Protein AF-A0A1U8MP90-F1 (afdb_monomer)

Structure (mmCIF, N/CA/C/O backbone):
data_AF-A0A1U8MP90-F1
#
_entry.id   AF-A0A1U8MP90-F1
#
loop_
_atom_site.group_PDB
_atom_site.id
_atom_site.type_symbol
_atom_site.label_atom_id
_atom_site.label_alt_id
_atom_site.label_comp_id
_atom_site.label_asym_id
_atom_site.label_entity_id
_atom_site.label_seq_id
_atom_site.pdbx_PDB_ins_code
_atom_site.Cartn_x
_atom_site.Cartn_y
_atom_site.Cartn_z
_atom_site.occupancy
_atom_site.B_iso_or_equiv
_atom_site.auth_seq_id
_atom_site.auth_comp_id
_atom_site.auth_asym_id
_atom_site.auth_atom_id
_atom_site.pdbx_PDB_model_num
ATOM 1 N N . MET A 1 1 ? 10.271 16.794 -1.330 1.00 72.00 1 MET A N 1
ATOM 2 C CA . MET A 1 1 ? 11.688 16.436 -1.583 1.00 72.00 1 MET A CA 1
ATOM 3 C C . MET A 1 1 ? 11.891 14.963 -1.927 1.00 72.00 1 MET A C 1
ATOM 5 O O . MET A 1 1 ? 12.424 14.705 -2.995 1.00 72.00 1 MET A O 1
ATOM 9 N N . PHE A 1 2 ? 11.455 14.004 -1.101 1.00 81.12 2 PHE A N 1
ATOM 10 C CA . PHE A 1 2 ? 11.722 12.569 -1.332 1.00 81.12 2 PHE A CA 1
ATOM 11 C C . PHE A 1 2 ? 11.196 12.010 -2.668 1.00 81.12 2 PHE A C 1
ATOM 13 O O . PHE A 1 2 ? 11.858 11.189 -3.296 1.00 81.12 2 PHE A O 1
ATOM 20 N N . TRP A 1 3 ? 10.067 12.516 -3.166 1.00 86.94 3 TRP A N 1
ATOM 21 C CA . TRP A 1 3 ? 9.563 12.171 -4.501 1.00 86.94 3 TRP A CA 1
ATOM 22 C C . TRP A 1 3 ? 10.465 12.633 -5.642 1.00 86.94 3 TRP A C 1
ATOM 24 O O . TRP A 1 3 ? 10.719 11.878 -6.573 1.00 86.94 3 TRP A O 1
ATOM 34 N N . ILE A 1 4 ? 10.996 13.853 -5.541 1.00 86.88 4 ILE A N 1
ATOM 35 C CA . ILE A 1 4 ? 11.929 14.401 -6.532 1.00 86.88 4 ILE A CA 1
ATOM 36 C C . ILE A 1 4 ? 13.212 13.568 -6.524 1.00 86.88 4 ILE A C 1
ATOM 38 O O . ILE A 1 4 ? 13.690 13.175 -7.581 1.00 86.88 4 ILE A O 1
ATOM 42 N N . LEU A 1 5 ? 13.718 13.227 -5.335 1.00 85.19 5 LEU A N 1
ATOM 43 C CA . LEU A 1 5 ? 14.871 12.341 -5.184 1.00 85.19 5 LEU A CA 1
ATOM 44 C C . LEU A 1 5 ? 14.624 10.971 -5.835 1.00 85.19 5 LEU A C 1
ATOM 46 O O . LEU A 1 5 ? 15.476 10.484 -6.567 1.00 85.19 5 LEU A O 1
ATOM 50 N N . THR A 1 6 ? 13.444 10.386 -5.625 1.00 87.00 6 THR A N 1
ATOM 51 C CA . THR A 1 6 ? 13.071 9.102 -6.237 1.00 87.00 6 THR A CA 1
ATOM 52 C C . THR A 1 6 ? 13.090 9.179 -7.765 1.00 87.00 6 THR A C 1
ATOM 54 O O . THR A 1 6 ? 13.667 8.308 -8.409 1.00 87.00 6 THR A O 1
ATOM 57 N N . LEU A 1 7 ? 12.518 10.239 -8.349 1.00 87.75 7 LEU A N 1
ATOM 58 C CA . LEU A 1 7 ? 12.508 10.452 -9.802 1.00 87.75 7 LEU A CA 1
ATOM 59 C C . LEU A 1 7 ? 13.914 10.692 -10.371 1.00 87.75 7 LEU A C 1
ATOM 61 O O . LEU A 1 7 ? 14.209 10.261 -11.484 1.00 87.75 7 LEU A O 1
ATOM 65 N N . LEU A 1 8 ? 14.788 11.368 -9.621 1.00 87.88 8 LEU A N 1
ATOM 66 C CA . LEU A 1 8 ? 16.181 11.562 -10.019 1.00 87.88 8 LEU A CA 1
ATOM 67 C C . LEU A 1 8 ? 16.948 10.235 -10.012 1.00 87.88 8 LEU A C 1
ATOM 69 O O . LEU A 1 8 ? 17.610 9.916 -10.995 1.00 87.88 8 LEU A O 1
ATOM 73 N N . ILE A 1 9 ? 16.832 9.434 -8.951 1.00 85.62 9 ILE A N 1
ATOM 74 C CA . ILE A 1 9 ? 17.520 8.137 -8.863 1.00 85.62 9 ILE A CA 1
ATOM 75 C C . ILE A 1 9 ? 17.007 7.177 -9.948 1.00 85.62 9 ILE A C 1
ATOM 77 O O . ILE A 1 9 ? 17.822 6.532 -10.606 1.00 85.62 9 ILE A O 1
ATOM 81 N N . ASP A 1 10 ? 15.692 7.137 -10.191 1.00 88.56 10 ASP A N 1
ATOM 82 C CA . ASP A 1 10 ? 15.088 6.311 -11.248 1.00 88.56 10 ASP A CA 1
ATOM 83 C C . ASP A 1 10 ? 15.606 6.674 -12.651 1.00 88.56 10 ASP A C 1
ATOM 85 O O . ASP A 1 10 ? 15.852 5.798 -13.482 1.00 88.56 10 ASP A O 1
ATOM 89 N N . ARG A 1 11 ? 15.821 7.972 -12.911 1.00 86.62 11 ARG A N 1
ATOM 90 C CA . ARG A 1 11 ? 16.268 8.458 -14.222 1.00 86.62 11 ARG A CA 1
ATOM 91 C C . A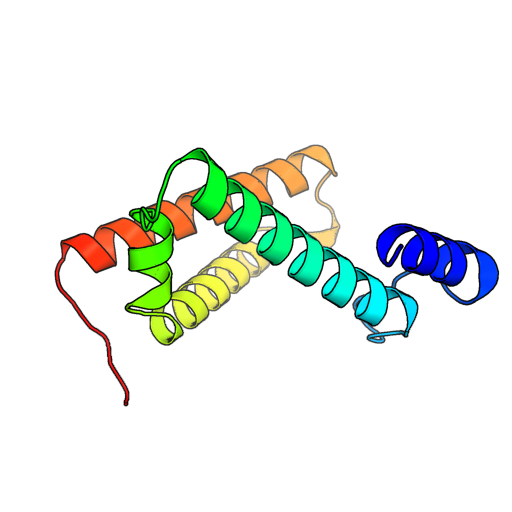RG A 1 11 ? 17.779 8.369 -14.437 1.00 86.62 11 ARG A C 1
ATOM 93 O O . ARG A 1 11 ? 18.195 8.128 -15.568 1.00 86.62 11 ARG A O 1
ATOM 100 N N . TYR A 1 12 ? 18.583 8.621 -13.403 1.00 87.00 12 TYR A N 1
ATOM 101 C CA . TYR A 1 12 ? 20.040 8.776 -13.526 1.00 87.00 12 TYR A CA 1
ATOM 102 C C . TYR A 1 12 ? 20.854 7.568 -13.053 1.00 87.00 12 TYR A C 1
ATOM 104 O O . TYR A 1 12 ? 21.980 7.409 -13.514 1.00 87.00 12 TYR A O 1
ATOM 112 N N . VAL A 1 13 ? 20.327 6.746 -12.140 1.00 87.38 13 VAL A N 1
ATOM 113 C CA . VAL A 1 13 ? 21.064 5.610 -11.560 1.00 87.38 13 VAL A CA 1
ATOM 114 C C . VAL A 1 13 ? 20.524 4.303 -12.127 1.00 87.38 13 VAL A C 1
ATOM 116 O O . VAL A 1 13 ? 21.193 3.653 -12.923 1.00 87.38 13 VAL A O 1
ATOM 119 N N . GLU A 1 14 ? 19.297 3.933 -11.758 1.00 86.19 14 GLU A N 1
ATOM 120 C CA . GLU A 1 14 ? 18.683 2.660 -12.135 1.00 86.19 14 GLU A CA 1
ATOM 121 C C . GLU A 1 14 ? 17.158 2.747 -12.080 1.00 86.19 14 GLU A C 1
ATOM 123 O O . GLU A 1 14 ? 16.600 3.301 -11.133 1.00 86.19 14 GLU A O 1
ATOM 128 N N . ARG A 1 15 ? 16.477 2.098 -13.034 1.00 83.94 15 ARG A N 1
ATOM 129 C CA . ARG A 1 15 ? 15.010 1.996 -13.023 1.00 83.94 15 ARG A CA 1
ATOM 130 C C . ARG A 1 15 ? 14.510 1.251 -11.791 1.00 83.94 15 ARG A C 1
ATOM 132 O O . ARG A 1 15 ? 15.094 0.241 -11.397 1.00 83.94 15 ARG A O 1
ATOM 139 N N . ILE A 1 16 ? 13.381 1.680 -11.236 1.00 85.81 16 ILE A N 1
ATOM 140 C CA . ILE A 1 16 ? 12.745 1.031 -10.083 1.00 85.81 16 ILE A CA 1
ATOM 141 C C . ILE A 1 16 ? 12.487 -0.454 -10.377 1.00 85.81 16 ILE A C 1
ATOM 143 O O . ILE A 1 16 ? 11.706 -0.812 -11.262 1.00 85.81 16 ILE A O 1
ATOM 147 N N . SER A 1 17 ? 13.115 -1.333 -9.593 1.00 87.62 17 SER A N 1
ATOM 148 C CA . SER A 1 17 ? 12.947 -2.781 -9.719 1.00 87.62 17 SER A CA 1
ATOM 149 C C . SER A 1 17 ? 12.585 -3.412 -8.384 1.00 87.62 17 SER A C 1
ATOM 151 O O . SER A 1 17 ? 13.395 -3.499 -7.461 1.00 87.62 17 SER A O 1
ATOM 153 N N . ARG A 1 18 ? 11.361 -3.945 -8.319 1.00 83.69 18 ARG A N 1
ATOM 154 C CA . ARG A 1 18 ? 10.848 -4.681 -7.154 1.00 83.69 18 ARG A CA 1
ATOM 155 C C . ARG A 1 18 ? 11.608 -5.984 -6.883 1.00 83.69 18 ARG A C 1
ATOM 157 O O . ARG A 1 18 ? 11.614 -6.447 -5.753 1.00 83.69 18 ARG A O 1
ATOM 164 N N . ARG A 1 19 ? 12.231 -6.586 -7.906 1.00 87.19 19 ARG A N 1
ATOM 165 C CA . ARG A 1 19 ? 12.907 -7.895 -7.795 1.00 87.19 19 ARG A CA 1
ATOM 166 C C . ARG A 1 19 ? 14.279 -7.806 -7.128 1.00 87.19 19 ARG A C 1
ATOM 168 O O . ARG A 1 19 ? 14.666 -8.732 -6.434 1.00 87.19 19 ARG A O 1
ATOM 175 N N . ILE A 1 20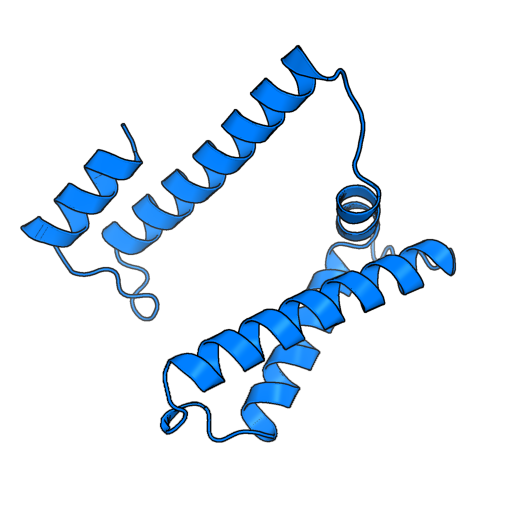 ? 15.001 -6.711 -7.363 1.00 85.81 20 ILE A N 1
ATOM 176 C CA . ILE A 1 20 ? 16.376 -6.506 -6.871 1.00 85.81 20 ILE A CA 1
ATOM 177 C C . ILE A 1 20 ? 16.372 -5.636 -5.601 1.00 85.81 20 ILE A C 1
ATOM 179 O O . ILE A 1 20 ? 17.379 -5.552 -4.911 1.00 85.81 20 ILE A O 1
ATOM 183 N N . CYS A 1 21 ? 15.227 -5.023 -5.262 1.00 86.38 21 CYS A N 1
ATOM 184 C CA . CYS A 1 21 ? 15.097 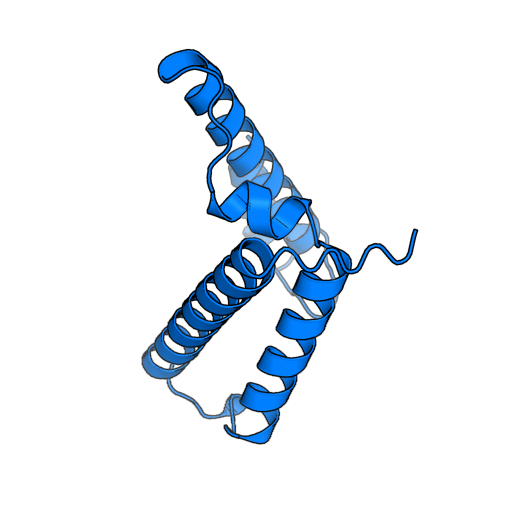-4.090 -4.141 1.00 86.38 21 CYS A CA 1
ATOM 185 C C . CYS A 1 21 ? 16.150 -2.968 -4.221 1.00 86.38 21 CYS A C 1
ATOM 187 O O . CYS A 1 21 ? 16.882 -2.695 -3.272 1.00 86.38 21 CYS A O 1
ATOM 189 N N . ASN A 1 22 ? 16.276 -2.353 -5.399 1.00 91.25 22 ASN A N 1
ATOM 190 C CA . ASN A 1 22 ? 17.317 -1.361 -5.644 1.00 91.25 22 ASN A CA 1
ATOM 191 C C . ASN A 1 22 ? 17.069 -0.034 -4.905 1.00 91.25 22 ASN A C 1
ATOM 193 O O . ASN A 1 22 ? 15.993 0.213 -4.358 1.00 91.25 22 ASN A O 1
ATOM 197 N N . LEU A 1 23 ? 18.068 0.855 -4.915 1.00 88.31 23 LEU A N 1
ATOM 198 C CA . LEU A 1 23 ? 18.007 2.141 -4.210 1.00 88.31 23 LEU A CA 1
ATOM 199 C C . LEU A 1 23 ? 16.790 2.987 -4.622 1.00 88.31 23 LEU A C 1
ATOM 201 O O . LEU A 1 23 ? 16.141 3.598 -3.768 1.00 88.31 23 LEU A O 1
ATOM 205 N N . ALA A 1 24 ? 16.454 2.998 -5.916 1.00 88.75 24 ALA A N 1
ATOM 206 C CA . ALA A 1 24 ? 15.280 3.696 -6.433 1.00 88.75 24 ALA A CA 1
ATOM 207 C C . ALA A 1 24 ? 13.985 3.150 -5.809 1.00 88.75 24 ALA A C 1
ATOM 209 O O . ALA A 1 24 ? 13.140 3.923 -5.358 1.00 88.75 24 ALA A O 1
ATOM 210 N N . TYR A 1 25 ? 13.859 1.822 -5.712 1.00 89.62 25 TYR A N 1
ATOM 211 C CA . TYR A 1 25 ? 12.720 1.171 -5.071 1.00 89.62 25 TYR A CA 1
ATOM 212 C C . TYR A 1 25 ? 12.618 1.507 -3.579 1.00 89.62 25 TYR A C 1
ATOM 214 O O . TYR A 1 25 ? 11.546 1.895 -3.119 1.00 89.62 25 TYR A O 1
ATOM 222 N N . VAL A 1 26 ? 13.720 1.427 -2.825 1.00 91.00 26 VAL A N 1
ATOM 223 C CA . VAL A 1 26 ? 13.721 1.763 -1.389 1.00 91.00 26 VAL A CA 1
ATOM 224 C C . VAL A 1 26 ? 13.308 3.219 -1.171 1.00 91.00 26 VAL A C 1
ATOM 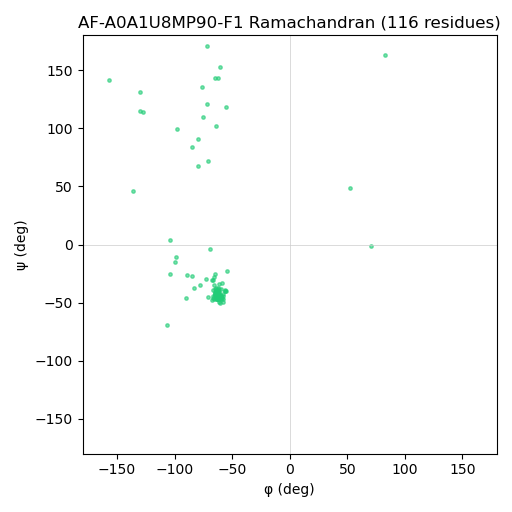226 O O . VAL A 1 26 ? 12.439 3.502 -0.347 1.00 91.00 26 VAL A O 1
ATOM 229 N N . THR A 1 27 ? 13.871 4.145 -1.951 1.00 90.62 27 THR A N 1
ATOM 230 C CA . THR A 1 27 ? 13.542 5.576 -1.852 1.00 90.62 27 THR A CA 1
ATOM 231 C C . THR A 1 27 ? 12.076 5.835 -2.195 1.00 90.62 27 THR A C 1
ATOM 233 O O . THR A 1 27 ? 11.417 6.613 -1.507 1.00 90.62 27 THR A O 1
ATOM 236 N N . TRP A 1 28 ? 11.539 5.133 -3.199 1.00 91.56 28 TRP A N 1
ATOM 237 C CA . TRP A 1 28 ? 10.126 5.201 -3.562 1.00 91.56 28 TRP A CA 1
ATOM 238 C C . TRP A 1 28 ? 9.214 4.727 -2.423 1.00 91.56 28 TRP A C 1
ATOM 240 O O . TRP A 1 28 ? 8.262 5.423 -2.070 1.00 91.56 28 TRP A O 1
ATOM 250 N N . VAL A 1 29 ? 9.528 3.588 -1.794 1.00 92.62 29 VAL A N 1
ATOM 251 C CA . VAL A 1 29 ? 8.768 3.072 -0.642 1.00 92.62 29 VAL A CA 1
ATOM 252 C C . VAL A 1 29 ? 8.818 4.056 0.530 1.00 92.62 29 VAL A C 1
ATOM 254 O O . VAL A 1 29 ? 7.786 4.342 1.138 1.00 92.62 29 VAL A O 1
ATOM 257 N N . VAL A 1 30 ? 9.986 4.626 0.835 1.00 92.44 30 VAL A N 1
ATOM 258 C CA . VAL A 1 30 ? 10.132 5.636 1.897 1.00 92.44 30 VAL A CA 1
ATOM 259 C C . VAL A 1 30 ? 9.316 6.892 1.580 1.00 92.44 30 VAL A C 1
ATOM 261 O O . VAL A 1 30 ? 8.602 7.393 2.448 1.00 92.44 30 VAL A O 1
ATOM 264 N N . ALA A 1 31 ? 9.364 7.380 0.337 1.00 93.38 31 ALA A N 1
ATOM 265 C CA . ALA A 1 31 ? 8.608 8.553 -0.093 1.00 93.38 31 ALA A CA 1
ATOM 266 C C . ALA A 1 31 ? 7.091 8.350 0.061 1.00 93.38 31 ALA A C 1
ATOM 268 O O . ALA A 1 31 ? 6.411 9.237 0.577 1.00 93.38 31 ALA A O 1
ATOM 269 N N . GLN A 1 32 ? 6.580 7.176 -0.322 1.00 92.62 32 GLN A N 1
ATOM 270 C CA . GLN A 1 32 ? 5.168 6.812 -0.176 1.00 92.62 32 GLN A CA 1
ATOM 271 C C . GLN A 1 32 ? 4.726 6.773 1.294 1.00 92.62 32 GLN A C 1
ATOM 273 O O . GLN A 1 32 ? 3.714 7.374 1.653 1.00 92.62 32 GLN A O 1
ATOM 278 N N . ASN A 1 33 ? 5.506 6.126 2.167 1.00 93.62 33 ASN A N 1
ATOM 279 C CA . ASN A 1 33 ? 5.191 6.049 3.598 1.00 93.62 33 ASN A CA 1
ATOM 280 C C . ASN A 1 33 ? 5.200 7.432 4.264 1.00 93.62 33 ASN A C 1
ATOM 282 O O . ASN A 1 33 ? 4.279 7.769 5.007 1.00 93.62 33 ASN A O 1
ATOM 286 N N . LEU A 1 34 ? 6.207 8.260 3.964 1.00 93.19 34 LEU A N 1
ATOM 287 C CA . LEU A 1 34 ? 6.286 9.625 4.489 1.00 93.19 34 LEU A CA 1
ATOM 288 C C . LEU A 1 34 ? 5.137 10.501 3.985 1.00 93.19 34 LEU A C 1
ATOM 290 O O . LEU A 1 34 ? 4.616 11.313 4.746 1.00 93.19 34 LEU A O 1
ATOM 294 N N . GLN A 1 35 ? 4.721 10.339 2.726 1.00 94.19 35 GLN A N 1
ATOM 295 C CA . GLN A 1 35 ? 3.573 11.066 2.190 1.00 94.19 35 GLN A CA 1
ATOM 296 C C . GLN A 1 35 ? 2.274 10.680 2.905 1.00 94.19 35 GLN A C 1
ATOM 298 O O . GLN A 1 35 ? 1.507 11.569 3.270 1.00 94.19 35 GLN A O 1
ATOM 303 N N . LEU A 1 36 ? 2.029 9.384 3.124 1.00 91.56 36 LEU A N 1
ATOM 304 C CA . LEU A 1 36 ? 0.845 8.912 3.847 1.00 91.56 36 LEU A CA 1
ATOM 305 C C . LEU A 1 36 ? 0.838 9.402 5.299 1.00 91.56 36 LEU A C 1
ATOM 307 O O . LEU A 1 36 ? -0.187 9.894 5.766 1.00 91.56 36 LEU A O 1
ATOM 311 N N . LEU A 1 37 ? 1.983 9.347 5.988 1.00 91.69 37 LEU A N 1
ATOM 312 C CA . LEU A 1 37 ? 2.114 9.870 7.348 1.00 91.69 37 LEU A CA 1
ATOM 313 C C . LEU A 1 37 ? 1.852 11.381 7.399 1.00 91.69 37 LEU A C 1
ATOM 315 O O . LEU A 1 37 ? 1.099 11.846 8.249 1.00 91.69 37 LEU A O 1
ATOM 319 N N . ALA A 1 38 ? 2.428 12.148 6.470 1.00 92.25 38 ALA A N 1
ATOM 320 C CA . ALA A 1 38 ? 2.200 13.588 6.385 1.00 92.25 38 ALA A CA 1
ATOM 321 C C . ALA A 1 38 ? 0.724 13.915 6.122 1.00 92.25 38 ALA A C 1
ATOM 323 O O . ALA A 1 38 ? 0.164 14.783 6.788 1.00 92.25 38 ALA A O 1
ATOM 324 N N . LEU A 1 39 ? 0.074 13.196 5.200 1.00 90.69 39 LEU A N 1
ATOM 325 C CA . LEU A 1 39 ? -1.355 13.357 4.937 1.00 90.69 39 LEU A CA 1
ATOM 326 C C . LEU A 1 39 ? -2.185 13.038 6.182 1.00 90.69 39 LEU A C 1
ATOM 328 O O . LEU A 1 39 ? -3.125 13.767 6.486 1.00 90.69 39 LEU A O 1
ATOM 332 N N . ARG A 1 40 ? -1.823 11.985 6.921 1.00 88.94 40 ARG A N 1
ATOM 333 C CA . ARG A 1 40 ? -2.515 11.617 8.153 1.00 88.94 40 ARG A CA 1
ATOM 334 C C . ARG A 1 40 ? -2.379 12.687 9.233 1.00 88.94 40 ARG A C 1
ATOM 336 O O . ARG A 1 40 ? -3.378 13.071 9.826 1.00 88.94 40 ARG A O 1
ATOM 343 N N . LEU A 1 41 ? -1.174 13.211 9.444 1.00 90.81 41 LEU A N 1
ATOM 344 C CA . LEU A 1 41 ? -0.926 14.293 10.401 1.00 90.81 41 LEU A CA 1
ATOM 345 C C . LEU A 1 41 ? -1.675 15.579 10.021 1.00 90.81 41 LEU A C 1
ATOM 347 O O . LEU A 1 41 ? -2.232 16.251 10.887 1.00 90.81 41 LEU A O 1
ATOM 351 N N . LEU A 1 42 ? -1.728 15.909 8.727 1.00 91.06 42 LEU A N 1
ATOM 352 C CA . LEU A 1 42 ? -2.520 17.037 8.233 1.00 91.06 42 LEU A CA 1
ATOM 353 C C . LEU A 1 42 ? -4.020 16.815 8.454 1.00 91.06 42 LEU A C 1
ATOM 355 O O . LEU A 1 42 ? -4.707 17.731 8.899 1.00 91.06 42 LEU A O 1
ATOM 359 N N . ALA A 1 43 ? -4.525 15.610 8.177 1.00 90.00 43 ALA A N 1
ATOM 360 C CA . ALA A 1 43 ? -5.922 15.260 8.410 1.00 90.00 43 ALA A CA 1
ATOM 361 C C . ALA A 1 43 ? -6.292 15.373 9.896 1.00 90.00 43 ALA A C 1
ATOM 363 O O . ALA A 1 43 ? -7.319 15.967 10.213 1.00 90.00 43 ALA A O 1
ATOM 364 N N . ASP A 1 44 ? -5.433 14.891 10.796 1.00 89.38 44 ASP A N 1
ATOM 365 C CA . ASP A 1 44 ? -5.634 15.001 12.244 1.00 89.38 44 ASP A CA 1
ATOM 366 C C . ASP A 1 44 ? -5.664 16.468 12.708 1.00 89.38 44 ASP A C 1
ATOM 368 O O . ASP A 1 44 ? -6.477 16.822 13.562 1.00 89.38 44 ASP A O 1
ATOM 372 N N . ASN A 1 45 ? -4.843 17.342 12.111 1.00 89.19 45 ASN A N 1
ATOM 373 C CA . ASN A 1 45 ? -4.817 18.771 12.440 1.00 89.19 45 ASN A CA 1
ATOM 374 C C . ASN A 1 45 ? -6.043 19.543 11.912 1.00 89.19 45 ASN A C 1
ATOM 376 O O . ASN A 1 45 ? -6.449 20.537 12.505 1.00 89.19 45 ASN A O 1
ATOM 380 N N . ILE A 1 46 ? -6.639 19.108 10.795 1.00 90.06 46 ILE A N 1
ATOM 381 C CA . ILE A 1 46 ? -7.793 19.789 10.179 1.00 90.06 46 ILE A CA 1
ATOM 382 C C . ILE A 1 46 ? -9.125 19.258 10.729 1.00 90.06 46 ILE A C 1
ATOM 384 O O . ILE A 1 46 ? -10.029 20.033 11.033 1.00 90.06 46 ILE A O 1
ATOM 388 N N . ILE A 1 47 ? -9.273 17.934 10.814 1.00 85.25 47 ILE A N 1
ATOM 389 C CA . ILE A 1 47 ? -10.547 17.240 11.082 1.00 85.25 47 ILE A CA 1
ATOM 390 C C . ILE A 1 47 ? -10.654 16.824 12.562 1.00 85.25 47 ILE A C 1
ATOM 39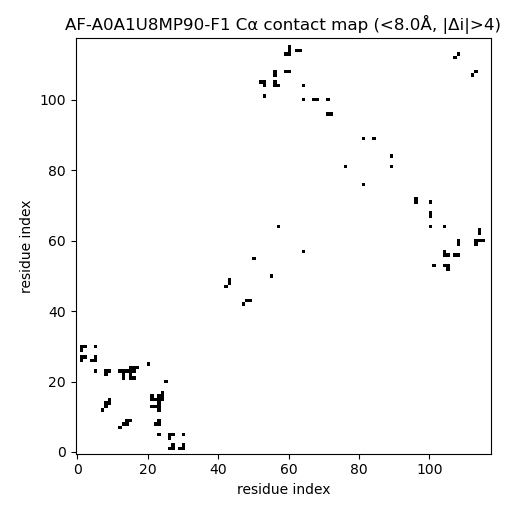2 O O . ILE A 1 47 ? -11.747 16.520 13.053 1.00 85.25 47 ILE A O 1
ATOM 396 N N . GLY A 1 48 ? -9.535 16.852 13.291 1.00 79.88 48 GLY A N 1
ATOM 397 C CA . GLY A 1 48 ? -9.408 16.318 14.641 1.00 79.88 48 GLY A CA 1
ATOM 398 C C . GLY A 1 48 ? -9.146 14.811 14.639 1.00 79.88 48 GLY A C 1
ATOM 399 O O . GLY A 1 48 ? -9.377 14.115 13.649 1.00 79.88 48 GLY A O 1
ATOM 400 N N . HIS A 1 49 ? -8.679 14.286 15.774 1.00 76.81 49 HIS A N 1
ATOM 401 C CA . HIS A 1 49 ? -8.348 12.868 15.910 1.00 76.81 49 HIS A CA 1
ATOM 402 C C . HIS A 1 49 ? -9.588 11.976 15.754 1.00 76.81 49 HIS A C 1
ATOM 404 O O . HIS A 1 49 ? -10.383 11.806 16.682 1.00 76.81 49 HIS A O 1
ATOM 410 N N . LYS A 1 50 ? -9.736 11.359 14.579 1.00 81.88 50 LYS A N 1
ATOM 411 C CA . LYS A 1 50 ? -10.722 10.307 14.316 1.00 81.88 50 LYS A CA 1
ATOM 412 C C . LYS A 1 50 ? -10.035 9.117 13.666 1.00 81.88 50 LYS A C 1
ATOM 414 O O . LYS A 1 50 ? -9.566 9.198 12.538 1.00 81.88 50 LYS A O 1
ATOM 419 N N . THR A 1 51 ? -10.023 7.988 14.371 1.00 80.81 51 THR A N 1
ATOM 420 C CA . THR A 1 51 ? -9.590 6.714 13.788 1.00 80.81 51 THR A CA 1
ATOM 421 C C . THR A 1 51 ? -10.651 6.223 12.813 1.00 80.81 51 THR A C 1
ATOM 423 O O . THR A 1 51 ? -11.809 6.026 13.197 1.00 80.81 51 THR A O 1
ATOM 426 N N . LEU A 1 52 ? -10.272 6.036 11.547 1.00 85.69 52 LEU A N 1
ATOM 427 C CA . LEU A 1 52 ? -11.175 5.478 10.546 1.00 85.69 52 LEU A CA 1
ATOM 428 C C . LEU A 1 52 ? -11.507 4.032 10.937 1.00 85.69 52 LEU A C 1
ATOM 430 O O . LEU A 1 52 ? -10.654 3.299 11.435 1.00 85.69 52 LEU A O 1
ATOM 434 N N . CYS A 1 53 ? -12.751 3.607 10.699 1.00 85.62 53 CYS A N 1
ATOM 435 C CA . CYS A 1 53 ? -13.183 2.237 11.001 1.00 85.62 53 CYS A CA 1
ATOM 436 C C . CYS A 1 53 ? -12.292 1.199 10.303 1.00 85.62 53 CYS A C 1
ATOM 438 O O 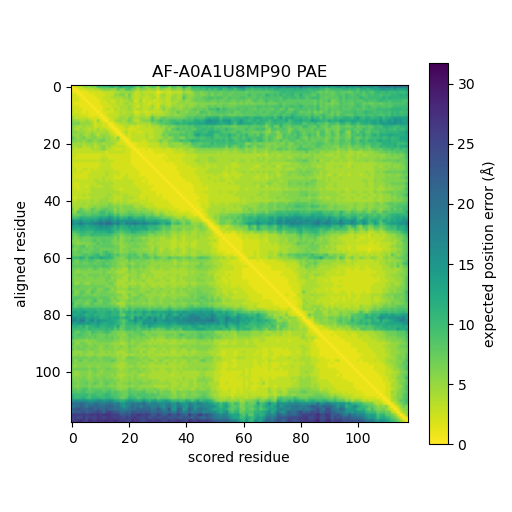. CYS A 1 53 ? -11.911 0.208 10.918 1.00 85.62 53 CYS A O 1
ATOM 440 N N . LEU A 1 54 ? -11.902 1.476 9.055 1.00 87.19 54 LEU A N 1
ATOM 441 C CA . LEU A 1 54 ? -10.997 0.623 8.296 1.00 87.19 54 LEU A CA 1
ATOM 442 C C . LEU A 1 54 ? -9.622 0.512 8.974 1.00 87.19 54 LEU A C 1
ATOM 444 O O . LEU A 1 54 ? -9.139 -0.591 9.188 1.00 87.19 54 LEU A O 1
ATOM 448 N N . GLU A 1 55 ? -9.012 1.633 9.363 1.00 87.12 55 GLU A N 1
ATOM 449 C CA . GLU A 1 55 ? -7.709 1.626 10.045 1.00 87.12 55 GLU A CA 1
ATOM 450 C C . GLU A 1 55 ? -7.766 0.848 11.350 1.00 87.12 55 GLU A C 1
ATOM 452 O O . GLU A 1 55 ? -6.922 -0.006 11.590 1.00 87.12 55 GLU A O 1
ATOM 457 N N . ARG A 1 56 ? -8.820 1.056 12.146 1.00 86.75 56 ARG A N 1
ATOM 458 C CA . ARG A 1 56 ? -9.037 0.290 13.375 1.00 86.75 56 ARG A CA 1
ATOM 459 C C . ARG A 1 56 ? -9.128 -1.213 13.100 1.00 86.75 56 ARG A C 1
ATOM 461 O O . ARG A 1 56 ? -8.544 -1.990 13.852 1.00 86.75 56 ARG A O 1
ATOM 468 N N . ALA A 1 57 ? -9.830 -1.617 12.041 1.00 87.06 57 ALA A N 1
ATOM 469 C CA . ALA A 1 57 ? -9.967 -3.022 11.665 1.00 87.06 57 ALA A CA 1
ATOM 470 C C . ALA A 1 57 ? -8.616 -3.653 11.279 1.00 87.06 57 ALA A C 1
ATOM 472 O O . ALA A 1 57 ? -8.321 -4.779 11.687 1.00 87.06 57 ALA A O 1
ATOM 473 N N . PHE A 1 58 ? -7.773 -2.922 10.541 1.00 88.06 58 PHE A N 1
ATOM 474 C CA . PHE A 1 58 ? -6.425 -3.377 10.187 1.00 88.06 58 PHE A CA 1
ATOM 475 C C . PHE A 1 58 ? -5.474 -3.390 11.393 1.00 88.06 58 PHE A C 1
ATOM 477 O O . PHE A 1 58 ? -4.802 -4.398 11.611 1.00 88.06 58 PHE A O 1
ATOM 484 N N . ASP A 1 59 ? -5.462 -2.334 12.209 1.00 88.00 59 ASP A N 1
ATOM 485 C CA . ASP A 1 59 ? -4.582 -2.202 13.377 1.00 88.00 59 ASP A CA 1
ATOM 486 C C . ASP A 1 59 ? -4.886 -3.251 14.452 1.00 88.00 59 ASP A C 1
ATOM 488 O O . ASP A 1 59 ? -3.981 -3.805 15.080 1.00 88.00 59 ASP A O 1
ATOM 492 N N . ARG A 1 60 ? -6.169 -3.571 14.665 1.00 84.81 60 ARG A N 1
ATOM 493 C CA . ARG A 1 60 ? -6.592 -4.528 15.697 1.00 84.81 60 ARG A CA 1
ATOM 494 C C . ARG A 1 60 ? -6.125 -5.957 15.412 1.00 84.81 60 ARG A C 1
ATOM 496 O O . ARG A 1 60 ? -5.903 -6.708 16.362 1.00 84.81 60 ARG A O 1
ATOM 503 N N . ASN A 1 61 ? -6.000 -6.326 14.136 1.00 83.38 61 ASN A N 1
ATOM 504 C CA . ASN A 1 61 ? -5.752 -7.691 13.670 1.00 83.38 61 ASN A CA 1
ATOM 505 C C . ASN A 1 61 ? -4.682 -7.727 12.555 1.00 83.38 61 ASN A C 1
ATOM 507 O O . ASN A 1 61 ? -4.859 -8.405 11.542 1.00 83.38 61 ASN A O 1
ATOM 511 N N . LEU A 1 62 ? -3.559 -7.022 12.738 1.00 87.88 62 LEU A N 1
ATOM 512 C CA . LEU A 1 62 ? -2.515 -6.868 11.713 1.00 87.88 62 LEU A CA 1
ATOM 513 C C . LEU A 1 62 ? -1.958 -8.207 11.187 1.00 87.88 62 LEU A C 1
ATOM 515 O O . LEU A 1 62 ? -1.745 -8.367 9.990 1.00 87.88 62 LEU A O 1
ATOM 519 N N . LEU A 1 63 ? -1.752 -9.198 12.061 1.00 86.62 63 LEU A N 1
ATOM 520 C CA . LEU A 1 63 ? -1.266 -10.517 11.635 1.00 86.62 63 LEU A CA 1
ATOM 521 C C . LEU A 1 63 ? -2.299 -11.252 10.768 1.00 86.62 63 LEU A C 1
ATOM 523 O O . LEU A 1 63 ? -1.953 -11.831 9.740 1.00 86.62 63 LEU A O 1
ATOM 527 N N . ALA A 1 64 ? -3.571 -11.223 11.172 1.00 85.81 64 ALA A N 1
ATOM 528 C CA . ALA A 1 64 ? -4.640 -11.863 10.412 1.00 85.81 64 ALA A CA 1
ATOM 529 C C . ALA A 1 64 ? -4.846 -11.162 9.062 1.00 85.81 64 ALA A C 1
ATOM 531 O O . ALA A 1 64 ? -5.014 -11.836 8.050 1.00 85.81 64 ALA A O 1
ATOM 532 N N . SER A 1 65 ? -4.753 -9.828 9.029 1.00 87.88 65 SER A N 1
ATOM 533 C CA . SER A 1 65 ? -4.825 -9.044 7.793 1.00 87.88 65 SER A CA 1
ATOM 534 C C . SER A 1 65 ? -3.715 -9.417 6.820 1.00 87.88 65 SER A C 1
ATOM 536 O O . SER A 1 65 ? -3.983 -9.676 5.647 1.00 87.88 65 SER A O 1
ATOM 538 N N . PHE A 1 66 ? -2.490 -9.554 7.328 1.00 89.88 66 PHE A N 1
ATOM 539 C CA . PHE A 1 66 ? -1.344 -10.015 6.560 1.00 89.88 66 PHE A CA 1
ATOM 540 C C . PHE A 1 66 ? -1.563 -11.427 6.002 1.00 89.88 66 PHE A C 1
ATOM 542 O O . PHE A 1 66 ? -1.299 -11.676 4.825 1.00 89.88 66 PHE A O 1
ATOM 549 N N . LEU A 1 67 ? -2.072 -12.356 6.811 1.00 90.44 67 LEU A N 1
ATOM 550 C CA . LEU A 1 67 ? -2.297 -13.734 6.377 1.00 90.44 67 LEU A CA 1
ATOM 551 C C . LEU A 1 67 ? -3.395 -13.831 5.308 1.00 90.44 67 LEU A C 1
ATOM 553 O O . LEU A 1 67 ? -3.191 -14.470 4.276 1.00 90.44 67 LEU A O 1
ATOM 557 N N . VAL A 1 68 ? -4.528 -13.151 5.514 1.00 91.06 68 VAL A N 1
ATOM 558 C CA . VAL A 1 68 ? -5.634 -13.097 4.545 1.00 91.06 68 VAL A CA 1
ATOM 559 C C . VAL A 1 68 ? -5.175 -12.457 3.235 1.00 91.06 68 VAL A C 1
ATOM 561 O O . VAL A 1 68 ? -5.466 -12.990 2.166 1.00 91.06 68 VAL A O 1
ATOM 564 N N . ALA A 1 69 ? -4.411 -11.363 3.298 1.00 92.31 69 ALA A N 1
ATOM 565 C CA . ALA A 1 69 ? -3.851 -10.710 2.117 1.00 92.31 69 ALA A CA 1
ATOM 566 C C . ALA A 1 69 ? -2.955 -11.661 1.304 1.00 92.31 69 ALA A C 1
ATOM 568 O O . ALA A 1 69 ? -3.115 -11.779 0.087 1.00 92.31 69 ALA A O 1
ATOM 569 N N . ASN A 1 70 ? -2.055 -12.398 1.964 1.00 92.25 70 ASN A N 1
ATOM 570 C CA . ASN A 1 70 ? -1.194 -13.371 1.286 1.00 92.25 70 ASN A CA 1
ATOM 571 C C . ASN A 1 70 ? -1.992 -14.532 0.679 1.00 92.25 70 ASN A C 1
ATOM 573 O O . ASN A 1 70 ? -1.722 -14.922 -0.457 1.00 92.25 70 ASN A O 1
ATOM 577 N N . LEU A 1 71 ? -2.996 -15.052 1.393 1.00 92.62 71 LEU A N 1
ATOM 578 C CA . LEU A 1 71 ? -3.847 -16.132 0.891 1.00 92.62 71 LEU A CA 1
ATOM 579 C C . LEU A 1 71 ? -4.647 -15.694 -0.342 1.00 92.62 71 LEU A C 1
ATOM 581 O O . LEU A 1 71 ? -4.660 -16.400 -1.347 1.00 92.62 71 LEU A O 1
ATOM 585 N N . LEU A 1 72 ? -5.267 -14.512 -0.292 1.00 90.12 72 LEU A N 1
ATOM 586 C CA . LEU A 1 72 ? -6.006 -13.943 -1.420 1.00 90.12 72 LEU A CA 1
ATOM 587 C C . LEU A 1 72 ? -5.084 -13.653 -2.613 1.00 90.12 72 LEU A C 1
ATOM 589 O O . LEU A 1 72 ? -5.451 -13.934 -3.751 1.00 90.12 72 LEU A O 1
ATOM 593 N N . THR A 1 73 ? -3.869 -13.151 -2.371 1.00 90.38 73 THR A N 1
ATOM 594 C CA . THR A 1 73 ? -2.882 -12.921 -3.439 1.00 90.38 73 THR A CA 1
ATOM 595 C C . THR A 1 73 ? -2.448 -14.242 -4.082 1.00 90.38 73 THR A C 1
ATOM 597 O O . THR A 1 73 ? -2.353 -14.338 -5.306 1.00 90.38 73 THR A O 1
ATOM 600 N N . GLY A 1 74 ? -2.238 -15.287 -3.274 1.00 90.44 74 GLY A N 1
ATOM 601 C CA . GLY A 1 74 ? -1.964 -16.641 -3.753 1.00 90.44 74 GLY A CA 1
ATOM 602 C C . GLY A 1 74 ? -3.117 -17.213 -4.580 1.00 90.44 74 GLY A C 1
ATOM 603 O O . GLY A 1 74 ? -2.882 -17.753 -5.658 1.00 90.44 74 GLY A O 1
ATOM 604 N N . LEU A 1 75 ? -4.363 -17.027 -4.130 1.00 90.44 75 LEU A N 1
ATOM 605 C CA . LEU A 1 75 ? -5.559 -17.468 -4.851 1.00 90.44 75 LEU A CA 1
ATOM 606 C C . LEU A 1 75 ? -5.663 -16.814 -6.232 1.00 90.44 75 LEU A C 1
ATOM 608 O O . LEU A 1 75 ? -5.895 -17.510 -7.218 1.00 90.44 75 LEU A O 1
ATOM 612 N N . VAL A 1 76 ? -5.456 -15.496 -6.319 1.00 89.50 76 VAL A N 1
ATOM 613 C CA . VAL A 1 76 ? -5.462 -14.771 -7.599 1.00 89.50 76 VAL A CA 1
ATOM 614 C C . VAL A 1 76 ? -4.373 -15.304 -8.534 1.00 89.50 76 VAL A C 1
ATOM 616 O O . VAL A 1 76 ? -4.663 -15.569 -9.697 1.00 89.50 76 VAL A O 1
ATOM 619 N N . ASN A 1 77 ? -3.155 -15.52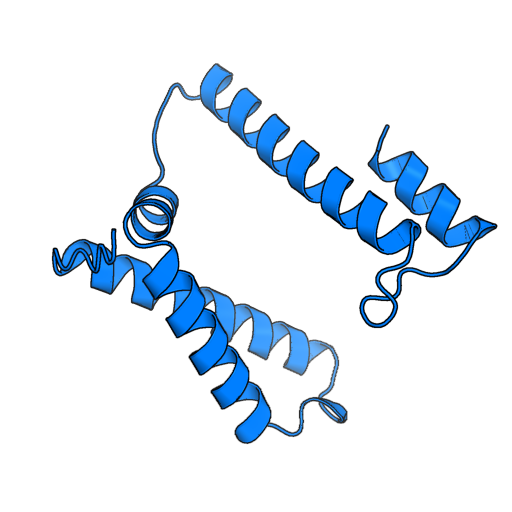8 -8.030 1.00 89.31 77 ASN A N 1
ATOM 620 C CA . ASN A 1 77 ? -2.039 -16.047 -8.830 1.00 89.31 77 ASN A CA 1
ATOM 621 C C . ASN A 1 77 ? -2.246 -17.488 -9.327 1.00 89.31 77 ASN A C 1
ATOM 623 O O . ASN A 1 77 ? -1.677 -17.848 -10.351 1.00 89.31 77 ASN A O 1
ATOM 627 N N . LEU A 1 78 ? -3.021 -18.309 -8.608 1.00 88.81 78 LEU A N 1
ATOM 628 C CA . LEU A 1 78 ? -3.369 -19.673 -9.029 1.00 88.81 78 LEU A CA 1
ATOM 629 C C . LEU A 1 78 ? -4.584 -19.716 -9.966 1.00 88.81 78 LEU A C 1
ATOM 631 O O . LEU A 1 78 ? -4.716 -20.650 -10.750 1.00 88.81 78 LEU A O 1
ATOM 635 N N . SER A 1 79 ? -5.482 -18.734 -9.864 1.00 87.75 79 SER A N 1
ATOM 636 C CA . SER A 1 79 ? -6.729 -18.696 -10.641 1.00 87.75 79 SER A CA 1
ATOM 637 C C . SER A 1 79 ? -6.570 -17.992 -11.987 1.00 87.75 79 SER A C 1
ATOM 639 O O . SER A 1 79 ? -7.354 -18.229 -12.903 1.00 87.75 79 SER A O 1
ATOM 641 N N . VAL A 1 80 ? -5.601 -17.081 -12.095 1.00 86.06 80 VAL A N 1
ATOM 642 C CA . VAL A 1 80 ? -5.402 -16.232 -13.269 1.00 86.06 80 VAL A CA 1
ATOM 643 C C . VAL A 1 80 ? -3.945 -16.300 -13.701 1.00 86.06 80 VAL A C 1
ATOM 645 O O . VAL A 1 80 ? -3.047 -16.039 -12.902 1.00 86.06 80 VAL A O 1
ATOM 648 N N . ASP A 1 81 ? -3.712 -16.532 -14.994 1.00 83.12 81 ASP A N 1
ATOM 649 C CA . ASP A 1 81 ? -2.393 -16.403 -15.618 1.00 83.12 81 ASP A CA 1
ATOM 650 C C . ASP A 1 81 ? -1.983 -14.927 -15.727 1.00 83.12 81 ASP A C 1
ATOM 652 O O . ASP A 1 81 ? -1.969 -14.320 -16.799 1.00 83.12 81 ASP A O 1
ATOM 656 N N . THR A 1 82 ? -1.653 -14.328 -14.581 1.00 78.06 82 THR A N 1
ATOM 657 C CA . THR A 1 82 ? -1.402 -12.887 -14.403 1.00 78.06 82 THR A CA 1
ATOM 658 C C . THR A 1 82 ? -0.338 -12.310 -15.342 1.00 78.06 82 THR A C 1
ATOM 660 O O . THR A 1 82 ? -0.367 -11.114 -15.626 1.00 78.06 82 THR A O 1
ATOM 663 N N . ILE A 1 83 ? 0.569 -13.140 -15.868 1.00 77.12 83 ILE A N 1
ATOM 664 C CA . ILE A 1 83 ? 1.646 -12.739 -16.788 1.00 77.12 83 ILE A CA 1
ATOM 665 C C . ILE A 1 83 ? 1.106 -12.279 -18.153 1.00 77.12 83 ILE A C 1
ATOM 667 O O . ILE A 1 83 ? 1.706 -11.402 -18.772 1.00 77.12 83 ILE A O 1
ATOM 671 N N . PHE A 1 84 ? -0.024 -12.824 -18.614 1.00 82.81 84 PHE A N 1
ATOM 672 C CA . PHE A 1 84 ? -0.599 -12.517 -19.933 1.00 82.81 84 PHE A CA 1
ATOM 673 C C . PHE A 1 84 ? -1.812 -11.582 -19.866 1.00 82.81 84 PHE A C 1
ATOM 675 O O . PHE A 1 84 ? -2.446 -11.291 -20.881 1.00 82.81 84 PHE A O 1
ATOM 682 N N . VAL A 1 85 ? -2.151 -11.098 -18.670 1.00 86.62 85 VAL A N 1
ATOM 683 C CA . VAL A 1 85 ? -3.323 -10.253 -18.448 1.00 86.62 85 VAL A CA 1
ATOM 684 C C . VAL A 1 85 ? -3.064 -8.829 -18.942 1.00 86.62 85 VAL A C 1
ATOM 686 O O . VAL A 1 85 ? -2.022 -8.231 -18.675 1.00 86.62 85 VAL A O 1
ATOM 689 N N . SER A 1 86 ? -4.047 -8.258 -19.645 1.00 91.06 86 SER A N 1
ATOM 690 C CA . SER A 1 86 ? -3.977 -6.871 -20.119 1.00 91.06 86 SER A CA 1
ATOM 691 C C . SER A 1 86 ? -3.850 -5.869 -18.953 1.00 91.06 86 SER A C 1
ATOM 693 O O . SER A 1 86 ? -4.365 -6.134 -17.863 1.00 91.06 86 SER A O 1
ATOM 695 N N . PRO A 1 87 ? -3.244 -4.681 -19.151 1.00 89.00 87 PRO A N 1
ATOM 696 C CA . PRO A 1 87 ? -3.063 -3.704 -18.073 1.00 89.00 87 PRO A CA 1
ATOM 697 C C . PRO A 1 87 ? -4.369 -3.298 -17.377 1.00 89.00 87 PRO A C 1
ATOM 699 O O . PRO A 1 87 ? -4.405 -3.177 -16.154 1.00 89.00 87 PRO A O 1
ATOM 702 N N . LEU A 1 88 ? -5.456 -3.131 -18.139 1.00 91.81 88 LEU A N 1
ATOM 703 C CA . LEU A 1 88 ? -6.764 -2.770 -17.588 1.00 91.81 88 LEU A CA 1
ATOM 704 C C . LEU A 1 88 ? -7.322 -3.893 -16.707 1.00 91.81 88 LEU A C 1
ATOM 706 O O . LEU A 1 88 ? -7.751 -3.647 -15.582 1.00 91.81 88 LEU A O 1
ATOM 710 N N . SER A 1 89 ? -7.273 -5.130 -17.200 1.00 88.88 89 SER A N 1
ATOM 711 C CA . SER A 1 89 ? -7.705 -6.306 -16.447 1.00 88.88 89 SER A CA 1
ATOM 712 C C . SER A 1 89 ? -6.867 -6.498 -15.178 1.00 88.88 89 SER A C 1
ATOM 714 O O . SER A 1 89 ? -7.424 -6.803 -14.128 1.00 88.88 89 SER A O 1
ATOM 716 N N . ALA A 1 90 ? -5.556 -6.247 -15.231 1.00 89.19 90 ALA A N 1
ATOM 717 C CA . ALA A 1 90 ? -4.678 -6.330 -14.065 1.00 89.19 90 ALA A CA 1
ATOM 718 C C . ALA A 1 90 ? -5.048 -5.297 -12.987 1.00 89.19 90 ALA A C 1
ATOM 720 O O . ALA A 1 90 ? -5.109 -5.632 -11.803 1.00 89.19 90 ALA A O 1
ATOM 721 N N . VAL A 1 91 ? -5.350 -4.056 -13.387 1.00 91.44 91 VAL A N 1
ATOM 722 C CA . VAL A 1 91 ? -5.832 -3.020 -12.460 1.00 91.44 91 VAL A CA 1
ATOM 723 C C . VAL A 1 91 ? -7.180 -3.412 -11.855 1.00 91.44 91 VAL A C 1
ATOM 725 O O . VAL A 1 91 ? -7.351 -3.284 -10.645 1.00 91.44 91 VAL A O 1
ATOM 728 N N . LEU A 1 92 ? -8.117 -3.934 -12.654 1.00 92.00 92 LEU A N 1
ATOM 729 C CA . LEU A 1 92 ? -9.417 -4.397 -12.155 1.00 92.00 92 LEU A CA 1
ATOM 730 C C . LEU A 1 92 ? -9.270 -5.525 -11.129 1.00 92.00 92 LEU A C 1
ATOM 732 O O . LEU A 1 92 ? -9.895 -5.467 -10.070 1.00 92.00 92 LEU A O 1
ATOM 736 N N . ILE A 1 93 ? -8.403 -6.504 -11.399 1.00 90.88 93 ILE A N 1
ATOM 737 C CA . ILE A 1 93 ? -8.084 -7.575 -10.450 1.00 90.88 93 ILE A CA 1
ATOM 738 C C . ILE A 1 93 ? -7.541 -6.974 -9.150 1.00 90.88 93 ILE A C 1
ATOM 740 O O . ILE A 1 93 ? -8.062 -7.285 -8.082 1.00 90.88 93 ILE A O 1
ATOM 744 N N . LEU A 1 94 ? -6.570 -6.058 -9.2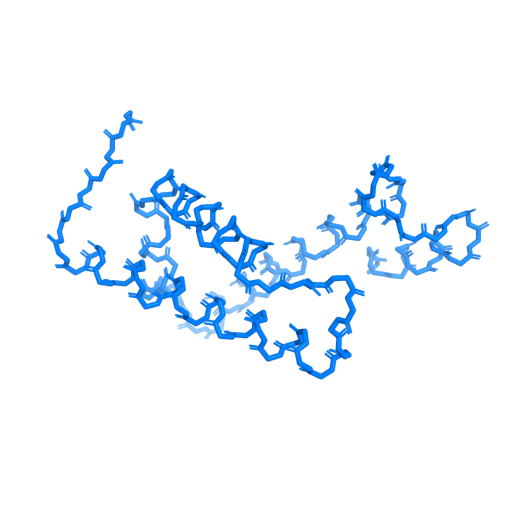20 1.00 90.50 94 LEU A N 1
ATOM 745 C CA . LEU A 1 94 ? -5.980 -5.437 -8.032 1.00 90.50 94 LEU A CA 1
ATOM 746 C C . LEU A 1 94 ? -7.006 -4.635 -7.214 1.00 90.50 94 LEU A C 1
ATOM 748 O O . LEU A 1 94 ? -7.027 -4.734 -5.990 1.00 90.50 94 LEU A O 1
ATOM 752 N N . VAL A 1 95 ? -7.882 -3.871 -7.873 1.00 93.25 95 VAL A N 1
ATOM 753 C CA . VAL A 1 95 ? -8.959 -3.120 -7.209 1.00 93.25 95 VAL A CA 1
ATOM 754 C C . VAL A 1 95 ? -9.947 -4.073 -6.538 1.00 93.25 95 VAL A C 1
ATOM 756 O O . VAL A 1 95 ? -10.275 -3.882 -5.368 1.00 93.25 95 VAL A O 1
ATOM 759 N N . SER A 1 96 ? -10.389 -5.118 -7.246 1.00 91.50 96 SER A N 1
ATOM 760 C CA . SER A 1 96 ? -11.310 -6.119 -6.694 1.00 91.50 96 SER A CA 1
ATOM 761 C C . SER A 1 96 ? -10.705 -6.848 -5.493 1.00 91.50 96 SER A C 1
ATOM 763 O O . SER A 1 96 ? -11.366 -7.008 -4.468 1.00 91.50 96 SER A O 1
ATOM 765 N N . TYR A 1 97 ? -9.422 -7.200 -5.571 1.00 91.19 97 TYR A N 1
ATOM 766 C CA . TYR A 1 97 ? -8.664 -7.816 -4.491 1.00 91.19 97 TYR A CA 1
ATOM 767 C C . TYR A 1 97 ? -8.609 -6.900 -3.261 1.00 91.19 97 TYR A C 1
ATOM 769 O O . TYR A 1 97 ? -8.977 -7.321 -2.165 1.00 91.19 97 TYR A O 1
ATOM 777 N N . SER A 1 98 ? -8.229 -5.631 -3.444 1.00 91.69 98 SER A N 1
ATOM 778 C CA . SER A 1 98 ? -8.129 -4.663 -2.347 1.00 91.69 98 SER A CA 1
ATOM 779 C C . SER A 1 98 ? -9.483 -4.401 -1.687 1.00 91.69 98 SER A C 1
ATOM 781 O O . SER A 1 98 ? -9.564 -4.339 -0.462 1.00 91.69 98 SER A O 1
ATOM 783 N N . LEU A 1 99 ? -10.563 -4.301 -2.471 1.00 93.50 99 LEU A N 1
ATOM 784 C CA . LEU A 1 99 ? -11.922 -4.161 -1.939 1.00 93.50 99 LEU A CA 1
ATOM 785 C C . LEU A 1 99 ? -12.343 -5.391 -1.132 1.00 93.50 99 LEU A C 1
ATOM 787 O O . LEU A 1 99 ? -12.872 -5.246 -0.030 1.00 93.50 99 LEU A O 1
ATOM 791 N N . THR A 1 100 ? -12.070 -6.589 -1.650 1.00 92.12 100 THR A N 1
ATOM 792 C CA . THR A 1 100 ? -12.388 -7.847 -0.963 1.00 92.12 100 THR A CA 1
ATOM 793 C C . THR A 1 100 ? -11.652 -7.928 0.373 1.00 92.12 100 THR A C 1
ATOM 795 O O . THR A 1 100 ? -12.266 -8.230 1.394 1.00 92.12 100 THR A O 1
ATOM 798 N N . LEU A 1 101 ? -10.362 -7.573 0.399 1.00 92.19 101 LEU A N 1
ATOM 799 C CA . LEU A 1 101 ? -9.568 -7.531 1.625 1.00 92.19 101 LEU A CA 1
ATOM 800 C C . LEU A 1 101 ? -10.154 -6.543 2.645 1.00 92.19 101 LEU A C 1
ATOM 802 O O . LEU A 1 101 ? -10.340 -6.905 3.804 1.00 92.19 101 LEU A O 1
ATOM 806 N N . CYS A 1 102 ? -10.504 -5.325 2.222 1.00 91.56 102 CYS A N 1
ATOM 807 C CA . CYS A 1 102 ? -11.138 -4.331 3.091 1.00 91.56 102 CYS A CA 1
ATOM 808 C C . CYS A 1 102 ? -12.447 -4.845 3.707 1.00 91.56 102 CYS A C 1
ATOM 810 O O . CYS A 1 102 ? -12.641 -4.724 4.916 1.00 91.56 102 CYS A O 1
ATOM 812 N N . VAL A 1 103 ? -13.330 -5.445 2.900 1.00 91.75 103 VAL A N 1
ATOM 813 C CA . VAL A 1 103 ? -14.612 -5.993 3.375 1.00 91.75 103 VAL A CA 1
ATOM 814 C C . VAL A 1 103 ? -14.385 -7.119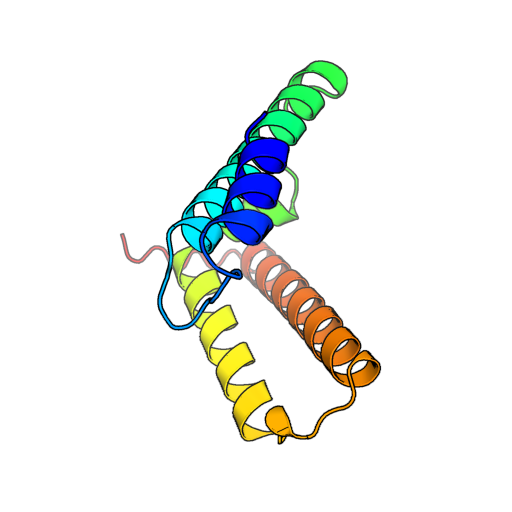 4.380 1.00 91.75 103 VAL A C 1
ATOM 816 O O . VAL A 1 103 ? -14.980 -7.102 5.456 1.00 91.75 103 VAL A O 1
ATOM 819 N N . VAL A 1 104 ? -13.493 -8.065 4.075 1.00 90.31 104 VAL A N 1
ATOM 820 C CA . VAL A 1 104 ? -13.171 -9.180 4.976 1.00 90.31 104 VAL A CA 1
ATOM 821 C C . VAL A 1 104 ? -12.632 -8.667 6.311 1.00 90.31 104 VAL A C 1
ATOM 823 O O . VAL A 1 104 ? -13.090 -9.109 7.362 1.00 90.31 104 VAL A O 1
ATOM 826 N N . MET A 1 105 ? -11.718 -7.696 6.295 1.00 89.81 105 MET A N 1
ATOM 827 C CA . MET A 1 105 ? -11.145 -7.138 7.523 1.00 89.81 105 MET A CA 1
ATOM 828 C C . MET A 1 105 ? -12.183 -6.433 8.393 1.00 89.81 105 MET A C 1
ATOM 830 O O . MET A 1 105 ? -12.187 -6.608 9.611 1.00 89.81 105 MET A O 1
ATOM 834 N N . VAL A 1 106 ? -13.101 -5.689 7.777 1.00 89.56 106 VAL A N 1
ATOM 835 C CA . VAL A 1 106 ? -14.207 -5.042 8.486 1.00 89.56 106 VAL A CA 1
ATOM 836 C C . VAL A 1 106 ? -15.159 -6.081 9.090 1.00 89.56 106 VAL A C 1
ATOM 838 O O . VAL A 1 106 ? -15.534 -5.956 10.252 1.00 89.56 106 VAL A O 1
ATOM 841 N N . LEU A 1 107 ? -15.505 -7.146 8.358 1.00 89.12 107 LEU A N 1
ATOM 842 C CA . LEU A 1 107 ? -16.348 -8.235 8.874 1.00 89.12 107 LEU A CA 1
ATOM 843 C C . LEU A 1 107 ? -15.699 -8.972 10.054 1.00 89.12 107 LEU A C 1
ATOM 845 O O . LEU A 1 107 ? -16.378 -9.290 11.033 1.00 89.12 107 LEU A O 1
ATOM 849 N N . ILE A 1 108 ? -14.388 -9.220 9.987 1.00 85.69 108 ILE A N 1
ATOM 850 C CA . ILE A 1 108 ? -13.625 -9.823 11.090 1.00 85.69 108 ILE A CA 1
ATOM 851 C C . ILE A 1 108 ? -13.645 -8.902 12.316 1.00 85.69 108 ILE A C 1
ATOM 853 O O . ILE A 1 108 ? -13.850 -9.379 13.434 1.00 85.69 108 ILE A O 1
ATOM 857 N N . ASP A 1 109 ? -13.483 -7.589 12.120 1.00 85.81 109 ASP A N 1
ATOM 858 C CA . ASP A 1 109 ? -13.548 -6.617 13.213 1.00 85.81 109 ASP A CA 1
ATOM 859 C C . ASP A 1 109 ? -14.935 -6.600 13.881 1.00 85.81 109 ASP A C 1
ATOM 861 O O . ASP A 1 109 ? -15.025 -6.726 15.108 1.00 85.81 109 ASP A O 1
ATOM 865 N N . PHE A 1 110 ? -16.011 -6.570 13.080 1.00 83.75 110 PHE A N 1
ATOM 866 C CA . PHE A 1 110 ? -17.399 -6.645 13.558 1.00 83.75 110 PHE A CA 1
ATOM 867 C C . PHE A 1 110 ? -17.722 -7.946 14.290 1.00 83.75 110 PHE A C 1
ATOM 869 O O . PHE A 1 110 ? -18.475 -7.931 15.261 1.00 83.75 110 PHE A O 1
ATOM 876 N N . SER A 1 111 ? -17.126 -9.063 13.874 1.00 81.25 111 SER A N 1
ATOM 877 C CA . SER A 1 111 ? -17.311 -10.363 14.529 1.00 81.25 111 SER A CA 1
ATOM 878 C C . SER A 1 111 ? -16.670 -10.421 15.922 1.00 81.25 111 SER A C 1
ATOM 880 O O . SER A 1 111 ? -16.774 -11.428 16.617 1.00 81.25 111 SER A O 1
ATOM 882 N N . GLY A 1 112 ? -15.966 -9.364 16.345 1.00 72.19 112 GLY A N 1
ATOM 883 C CA . GLY A 1 112 ? -15.344 -9.279 17.662 1.00 72.19 112 GLY A CA 1
ATOM 884 C C . GLY A 1 112 ? -14.135 -10.200 17.831 1.00 72.19 112 GLY A C 1
ATOM 885 O O . GLY A 1 112 ? -13.483 -10.138 18.874 1.00 72.19 112 GLY A O 1
ATOM 886 N N . VAL A 1 113 ? -13.776 -10.988 16.815 1.00 69.50 113 VAL A N 1
ATOM 887 C CA . VAL A 1 113 ? -12.692 -11.963 16.895 1.00 69.50 113 VAL A CA 1
ATOM 888 C C . VAL A 1 113 ? -11.354 -11.234 16.843 1.00 69.50 113 VAL A C 1
ATOM 890 O O . VAL A 1 113 ? -10.951 -10.666 15.827 1.00 69.50 113 VAL A O 1
ATOM 893 N N . LYS A 1 114 ? -10.666 -11.222 17.984 1.00 65.62 114 LYS A N 1
ATOM 894 C CA . LYS A 1 114 ? -9.309 -10.696 18.098 1.00 65.62 114 LYS A CA 1
ATOM 895 C C . LYS A 1 114 ? -8.345 -11.871 18.024 1.00 65.62 114 LYS A C 1
ATOM 897 O O . LYS A 1 114 ? -8.133 -12.560 19.019 1.00 65.62 114 LYS A O 1
ATOM 902 N N . TYR A 1 115 ? -7.758 -12.098 16.855 1.00 64.31 115 TYR A N 1
ATOM 903 C CA . TYR A 1 115 ? -6.700 -13.094 16.683 1.00 64.31 115 TYR A CA 1
ATOM 904 C C . TYR A 1 115 ? -5.380 -12.499 17.183 1.00 64.31 115 TYR A C 1
ATOM 906 O O . TYR A 1 115 ? -4.477 -12.187 16.412 1.00 64.31 115 TYR A O 1
ATOM 914 N N . LYS A 1 116 ? -5.293 -12.266 18.496 1.00 55.69 116 LYS A N 1
ATOM 915 C CA . LYS A 1 116 ? -4.076 -11.773 19.137 1.00 55.69 116 LYS A CA 1
ATOM 916 C C . LYS A 1 116 ? -3.179 -12.971 19.454 1.00 55.69 116 LYS A C 1
ATOM 918 O O . LYS A 1 116 ? -3.225 -13.515 20.551 1.00 55.69 116 LYS A O 1
ATOM 923 N N . PHE A 1 117 ? -2.393 -13.417 18.478 1.00 56.38 117 PHE A N 1
ATOM 924 C CA . PHE A 1 117 ? -1.199 -14.202 18.785 1.00 56.38 117 PHE A CA 1
ATOM 925 C C . PHE A 1 117 ? -0.121 -13.195 19.205 1.00 56.38 117 PHE A C 1
ATOM 927 O O . PHE A 1 117 ? 0.580 -12.663 18.348 1.00 56.38 117 PHE A O 1
ATOM 934 N N . TRP A 1 118 ? -0.076 -12.933 20.521 1.00 50.25 118 TRP A N 1
ATOM 935 C CA . TRP A 1 118 ? 0.747 -11.961 21.273 1.00 50.25 118 TRP A CA 1
ATOM 936 C C . TRP A 1 118 ? 0.062 -10.639 21.666 1.00 50.25 118 TRP A C 1
ATOM 938 O O . TRP A 1 118 ? -0.171 -9.730 20.841 1.00 50.25 118 TRP A O 1
#

pLDDT: mean 86.64, std 7.49, range [50.25, 94.19]

Sequence (118 aa):
MFWILTLLIDRYVERISRRICNLAYVTWVVAQNLQLLALRLLADNIIGHKTLCLERAFDRNLLASFLVANLLTGLVNLSVDTIFVSPLSAVLILVSYSLTLCVVMVLIDFSGVKYKFW

Solvent-accessible surface area (backbone atoms only — not comparable to full-atom values): 6742 Å² total; per-residue (Å²): 110,53,60,60,52,24,56,47,36,31,74,74,75,43,67,69,32,87,89,76,62,36,72,27,33,53,39,42,54,52,31,51,53,53,50,52,50,51,50,49,55,51,45,35,74,73,77,44,91,69,84,50,70,67,56,50,26,44,69,70,27,49,69,56,49,54,50,51,52,52,52,52,53,51,50,50,61,74,75,37,74,68,90,79,50,53,74,68,58,48,50,51,51,53,52,53,50,53,52,50,51,53,53,52,39,46,53,42,46,73,68,66,65,70,72,68,89,122

Nearest PDB structures (foldseek):
  8xik-assembly1_A  TM=5.934E-01  e=5.341E-03  Saccharomyces cerevisiae

Foldseek 3Di:
DLVVVLVCCCPPPHNQDPVVCDPSVVSVVVVVVVVVVVVVVVCCVPVNDDDDLLNCLCVQAVVVLVVLLVVLVVVCVVVDVLVPDDPVRNVVSVVVSVVVSSVVSSVCVVVVDRPPPD

Secondary structure (DSSP, 8-state):
-HHHHHHHHHHHT----TTTT-HHHHHHHHHHHHHHHHHHHHHHHHH-S---HHHHHHHHTHHHHHHHHHHHHHHHHHHS-GGG--HHHHHHHHHHHHHHHHHHHHHHHHTT------

Mean predicted aligned error: 6.5 Å

Radius of gyration: 17.76 Å; Cα contacts (8 Å, |Δi|>4): 67; chains: 1; bounding box: 38×40×41 Å